Protein AF-A0A924JSY4-F1 (afdb_monomer_lite)

Foldseek 3Di:
DVVVVVVCCVVPFDPCVLVVLLVLLLVCLPVVPRVSVVVLVVQCVVCVVPVPDPNVSSVVSSVVSNVVNPVVVVVVVVVVDPPD

pLDDT: mean 85.41, std 11.95, range [56.75, 97.25]

Secondary structure (DSSP, 8-state):
-HHHHHHHHHHHTSTHHHHHHHHHHHHHHHHS-S-HHHHHHHHHHHHHHHS-S-HHHHHHHHHHHHHHHHHHHHHHHHHH----

Sequence (84 aa):
MDDILHWIDL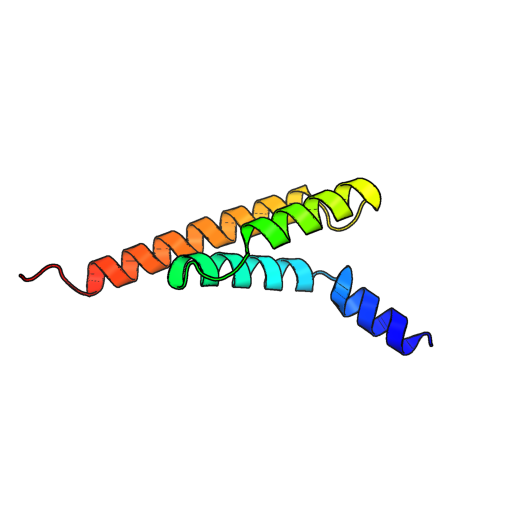AGAGPWLYLVVFGLVIADAFVVVLPSETVVVALGSLAFSTGSPSIGVLLAVAAAGAVVGDNACYWIGRRIGTDR

Radius of gyration: 16.1 Å; chains: 1; bounding box: 35×26×56 Å

Structure (mmCIF, N/CA/C/O backbone):
data_AF-A0A924JSY4-F1
#
_entry.id   AF-A0A924JSY4-F1
#
loop_
_atom_site.group_PDB
_atom_site.id
_atom_site.type_symbol
_atom_site.label_atom_id
_atom_site.label_alt_id
_atom_site.label_comp_id
_atom_site.label_asym_id
_atom_site.label_entity_id
_atom_site.label_seq_id
_atom_site.pdbx_PDB_ins_code
_atom_site.Cartn_x
_atom_site.Cartn_y
_atom_site.Cartn_z
_atom_site.occupancy
_atom_site.B_iso_or_equiv
_atom_site.auth_seq_id
_atom_site.auth_comp_id
_atom_site.auth_asym_id
_atom_site.auth_atom_id
_atom_site.pdbx_PDB_model_num
ATOM 1 N N . MET A 1 1 ? 1.780 -18.193 -26.288 1.00 56.75 1 MET A N 1
ATOM 2 C CA . MET A 1 1 ? 2.783 -17.914 -25.227 1.00 56.75 1 MET A CA 1
ATOM 3 C C . MET A 1 1 ? 2.806 -16.422 -24.916 1.00 56.75 1 MET A C 1
ATOM 5 O O . MET A 1 1 ? 2.980 -16.047 -23.765 1.00 56.75 1 MET A O 1
ATOM 9 N N . ASP A 1 2 ? 2.509 -15.602 -25.921 1.00 64.38 2 ASP A N 1
ATOM 10 C CA . ASP A 1 2 ? 2.427 -14.140 -25.872 1.00 64.38 2 ASP A CA 1
ATOM 11 C C . ASP A 1 2 ? 1.243 -13.642 -25.025 1.00 64.38 2 ASP A C 1
ATOM 13 O O . ASP A 1 2 ? 1.400 -12.690 -24.271 1.00 64.38 2 ASP A O 1
ATOM 17 N N . ASP A 1 3 ? 0.103 -14.350 -25.031 1.00 75.00 3 ASP A N 1
ATOM 18 C CA . ASP A 1 3 ? -1.047 -14.023 -24.168 1.00 75.00 3 ASP A CA 1
ATOM 19 C C . ASP A 1 3 ? -0.720 -14.150 -22.676 1.00 75.00 3 ASP A C 1
ATOM 21 O O . ASP A 1 3 ? -1.111 -13.311 -21.874 1.00 75.00 3 ASP A O 1
ATOM 25 N N . ILE A 1 4 ? 0.030 -15.186 -22.290 1.00 70.25 4 ILE A N 1
ATOM 26 C CA . ILE A 1 4 ? 0.435 -15.400 -20.893 1.00 70.25 4 ILE A CA 1
ATOM 27 C C . ILE A 1 4 ? 1.423 -14.312 -20.464 1.00 70.25 4 ILE A C 1
ATOM 29 O O . ILE A 1 4 ? 1.283 -13.770 -19.374 1.00 70.25 4 ILE A O 1
ATOM 33 N N . LEU A 1 5 ? 2.381 -13.953 -21.325 1.00 66.50 5 LEU A N 1
ATOM 34 C CA . LEU A 1 5 ? 3.304 -12.845 -21.062 1.00 66.50 5 LEU A CA 1
ATOM 35 C C . LEU A 1 5 ? 2.569 -11.500 -20.984 1.00 66.50 5 LEU A C 1
ATOM 37 O O . LEU A 1 5 ? 2.885 -10.696 -20.117 1.00 66.50 5 LEU A O 1
ATOM 41 N N . HIS A 1 6 ? 1.534 -11.291 -21.800 1.00 65.81 6 HIS A N 1
ATOM 42 C CA . HIS A 1 6 ? 0.678 -10.109 -21.731 1.00 65.81 6 HIS A CA 1
ATOM 43 C C . HIS A 1 6 ? -0.110 -10.036 -20.415 1.00 65.81 6 HIS A C 1
ATOM 45 O O . HIS A 1 6 ? -0.143 -8.980 -19.785 1.00 65.81 6 HIS A O 1
ATOM 51 N N . TRP A 1 7 ? -0.688 -11.151 -19.954 1.00 64.62 7 TRP A N 1
ATOM 52 C CA . TRP A 1 7 ? -1.334 -11.220 -18.640 1.00 64.62 7 TRP A CA 1
ATOM 53 C C . TRP A 1 7 ? -0.340 -11.024 -17.494 1.00 64.62 7 TRP A C 1
ATOM 55 O O . TRP A 1 7 ? -0.711 -10.432 -16.489 1.00 64.62 7 TRP A O 1
ATOM 65 N N . ILE A 1 8 ? 0.910 -11.472 -17.639 1.00 60.75 8 ILE A N 1
ATOM 66 C CA . ILE A 1 8 ? 1.976 -11.269 -16.648 1.00 60.75 8 ILE A CA 1
ATOM 67 C C . ILE A 1 8 ? 2.465 -9.816 -16.638 1.00 60.75 8 ILE A C 1
ATOM 69 O O . ILE A 1 8 ? 2.648 -9.272 -15.559 1.00 60.75 8 ILE A O 1
ATOM 73 N N . ASP A 1 9 ? 2.605 -9.140 -17.779 1.00 63.19 9 ASP A N 1
ATOM 74 C CA . ASP A 1 9 ? 2.913 -7.701 -17.817 1.00 63.19 9 ASP A CA 1
ATOM 75 C C . ASP A 1 9 ? 1.766 -6.879 -17.211 1.00 63.19 9 ASP A C 1
ATOM 77 O O . ASP A 1 9 ? 1.979 -5.996 -16.368 1.00 63.19 9 ASP A O 1
ATOM 81 N N . LEU A 1 10 ? 0.526 -7.238 -17.560 1.00 60.53 10 LEU A N 1
ATOM 82 C CA . LEU A 1 10 ? -0.684 -6.673 -16.971 1.00 60.53 10 LEU A CA 1
ATOM 83 C C . LEU A 1 10 ? -0.856 -7.052 -15.493 1.00 60.53 10 LEU A C 1
ATOM 85 O O . LEU A 1 10 ? -1.637 -6.395 -14.827 1.00 60.53 10 LEU A O 1
ATOM 89 N N . ALA A 1 11 ? -0.153 -8.065 -14.979 1.00 60.38 11 ALA A N 1
ATOM 90 C CA . ALA A 1 11 ? -0.193 -8.514 -13.584 1.00 60.38 11 ALA A CA 1
ATOM 91 C C . ALA A 1 11 ? 1.146 -8.340 -12.841 1.00 60.38 11 ALA A C 1
ATOM 93 O O . ALA A 1 11 ? 1.269 -8.771 -11.697 1.00 60.38 11 ALA A O 1
ATOM 94 N N . GLY A 1 12 ? 2.141 -7.675 -13.432 1.00 57.69 12 GLY A N 1
ATOM 95 C CA . GLY A 1 12 ? 3.470 -7.499 -12.833 1.00 57.69 12 GLY A CA 1
ATOM 96 C C . GLY A 1 12 ? 4.034 -6.086 -12.961 1.00 57.69 12 GLY A C 1
ATOM 97 O O . GLY A 1 12 ? 4.717 -5.625 -12.052 1.00 57.69 12 GLY A O 1
ATOM 98 N N . ALA A 1 13 ? 3.709 -5.369 -14.041 1.00 61.28 13 ALA A N 1
ATOM 99 C CA . ALA A 1 13 ? 4.305 -4.064 -14.353 1.00 61.28 13 ALA A CA 1
ATOM 100 C C . ALA A 1 13 ? 3.279 -2.960 -14.675 1.00 61.28 13 ALA A C 1
ATOM 102 O O . ALA A 1 13 ? 3.644 -1.796 -14.840 1.00 61.28 13 ALA A O 1
ATOM 103 N N . GLY A 1 14 ? 1.992 -3.302 -14.772 1.00 71.19 14 GLY A N 1
ATOM 104 C CA . GLY A 1 14 ? 0.934 -2.329 -15.047 1.00 71.19 14 GLY A CA 1
ATOM 105 C C . GLY A 1 14 ? 0.565 -1.414 -13.857 1.00 71.19 14 GLY A C 1
ATOM 106 O O . GLY A 1 14 ? 0.857 -1.728 -12.703 1.00 71.19 14 GLY A O 1
ATOM 107 N N . PRO A 1 15 ? -0.170 -0.308 -14.102 1.00 78.56 15 PRO A N 1
ATOM 108 C CA . PRO A 1 15 ? -0.559 0.673 -13.073 1.00 78.56 15 PRO A CA 1
ATOM 109 C C . PRO A 1 15 ? -1.392 0.100 -11.915 1.00 78.56 15 PRO A C 1
ATOM 111 O O . PRO A 1 15 ? -1.435 0.672 -10.828 1.00 78.56 15 PRO A O 1
ATOM 114 N N . TRP A 1 16 ? -2.062 -1.030 -12.145 1.00 85.06 16 TRP A N 1
ATOM 115 C CA . TRP A 1 16 ? -2.867 -1.754 -11.159 1.00 85.06 16 TRP A CA 1
ATOM 116 C C . TRP A 1 16 ? -2.023 -2.249 -9.966 1.00 85.06 16 TRP A C 1
ATOM 118 O O . TRP A 1 16 ? -2.561 -2.357 -8.867 1.00 85.06 16 TRP A O 1
ATOM 128 N N . LEU A 1 17 ? -0.710 -2.472 -10.142 1.00 88.56 17 LEU A N 1
ATOM 129 C CA . LEU A 1 17 ? 0.198 -2.866 -9.060 1.00 88.56 17 LEU A CA 1
ATOM 130 C C . LEU A 1 17 ? 0.146 -1.853 -7.912 1.00 88.56 17 LEU A C 1
ATOM 132 O O . LEU A 1 17 ? 0.057 -2.225 -6.744 1.00 88.56 17 LEU A O 1
ATOM 136 N N . TYR A 1 18 ? 0.139 -0.562 -8.247 1.00 90.75 18 TYR A N 1
ATOM 137 C CA . TYR A 1 18 ? 0.033 0.508 -7.264 1.00 90.75 18 TYR A CA 1
ATOM 138 C C . TYR A 1 18 ? -1.306 0.465 -6.522 1.00 90.75 18 TYR A C 1
ATOM 140 O O . TYR A 1 18 ? -1.336 0.637 -5.309 1.00 90.75 18 TYR A O 1
ATOM 148 N N . LEU A 1 19 ? -2.409 0.166 -7.213 1.00 91.81 19 LEU A N 1
ATOM 149 C CA . LEU A 1 19 ? -3.718 0.019 -6.568 1.00 91.81 19 LEU A CA 1
ATOM 150 C C . LEU A 1 19 ? -3.745 -1.167 -5.597 1.00 91.81 19 LEU A C 1
ATOM 152 O O . LEU A 1 19 ? -4.324 -1.059 -4.518 1.00 91.81 19 LEU A O 1
ATOM 156 N N . VAL A 1 20 ? -3.092 -2.275 -5.953 1.00 91.88 20 VAL A N 1
ATOM 157 C CA . VAL A 1 20 ? -2.970 -3.442 -5.071 1.00 91.88 20 VAL A CA 1
ATOM 158 C C . VAL A 1 20 ? -2.129 -3.111 -3.845 1.00 91.88 20 VAL A C 1
ATOM 160 O O . VAL A 1 20 ? -2.564 -3.402 -2.736 1.00 91.88 20 VAL A O 1
ATOM 163 N N . VAL A 1 21 ? -0.977 -2.454 -4.014 1.00 94.25 21 VAL A N 1
ATOM 164 C CA . VAL A 1 21 ? -0.146 -1.999 -2.885 1.00 94.25 21 VAL A CA 1
ATOM 165 C C . VAL A 1 21 ? -0.936 -1.052 -1.983 1.00 94.25 21 VAL A C 1
ATOM 167 O O . VAL A 1 21 ? -0.948 -1.237 -0.771 1.00 94.25 21 VAL A O 1
ATOM 170 N N . PHE A 1 22 ? -1.652 -0.086 -2.559 1.00 94.62 22 PHE A N 1
ATOM 171 C CA . PHE A 1 22 ? -2.499 0.841 -1.812 1.00 94.62 22 PHE A CA 1
ATOM 172 C C . PHE A 1 22 ? -3.550 0.111 -0.969 1.00 94.62 22 PHE A C 1
ATOM 174 O O . PHE A 1 22 ? -3.668 0.354 0.231 1.00 94.62 22 PHE A O 1
ATOM 181 N N . GLY A 1 23 ? -4.292 -0.813 -1.587 1.00 94.12 23 GLY A N 1
ATOM 182 C CA . GLY A 1 23 ? -5.315 -1.600 -0.905 1.00 94.12 23 GLY A CA 1
ATOM 183 C C . GLY A 1 23 ? -4.734 -2.516 0.170 1.00 94.12 23 GLY A C 1
ATOM 184 O O . GLY A 1 23 ? -5.307 -2.620 1.251 1.00 94.12 23 GLY A O 1
ATOM 185 N N . LEU A 1 24 ? -3.580 -3.133 -0.098 1.00 94.50 24 LEU A N 1
ATOM 186 C CA . LEU A 1 24 ? -2.879 -3.995 0.850 1.00 94.50 24 LEU A CA 1
ATOM 187 C C . LEU A 1 24 ? -2.436 -3.214 2.092 1.00 94.50 24 LEU A C 1
ATOM 189 O O . LEU A 1 24 ? -2.672 -3.680 3.200 1.00 94.50 24 LEU A O 1
ATOM 193 N N . VAL A 1 25 ? -1.845 -2.028 1.912 1.00 95.19 25 VAL A N 1
ATOM 194 C CA . VAL A 1 25 ? -1.401 -1.173 3.026 1.00 95.19 25 VAL A CA 1
ATOM 195 C C . VAL A 1 25 ? -2.591 -0.674 3.849 1.00 95.19 25 VAL A C 1
ATOM 197 O O . VAL A 1 25 ? -2.540 -0.704 5.074 1.00 95.19 25 VAL A O 1
ATOM 200 N N . ILE A 1 26 ? -3.694 -0.275 3.203 1.00 95.06 26 ILE A N 1
ATOM 201 C CA . ILE A 1 26 ? -4.922 0.094 3.924 1.00 95.06 26 ILE A CA 1
ATOM 202 C C . ILE A 1 26 ? -5.444 -1.086 4.737 1.00 95.06 26 ILE A C 1
ATOM 204 O O . ILE A 1 26 ? -5.791 -0.920 5.900 1.00 95.06 26 ILE A O 1
ATOM 208 N N . ALA A 1 27 ? -5.527 -2.269 4.129 1.00 93.12 27 ALA A N 1
ATOM 209 C CA . ALA A 1 27 ? -6.038 -3.450 4.803 1.00 93.12 27 ALA A CA 1
ATOM 210 C C . ALA A 1 27 ? -5.146 -3.848 5.990 1.00 93.12 27 ALA A C 1
ATOM 212 O O . ALA A 1 27 ? -5.668 -4.218 7.040 1.00 93.12 27 ALA A O 1
ATOM 213 N N . ASP A 1 28 ? -3.825 -3.714 5.865 1.00 91.56 28 ASP A N 1
ATOM 214 C CA . ASP A 1 28 ? -2.880 -4.006 6.943 1.00 91.56 28 ASP A CA 1
ATOM 215 C C . ASP A 1 28 ? -3.103 -3.124 8.181 1.00 91.56 28 ASP A C 1
ATOM 217 O O . ASP A 1 28 ? -3.062 -3.622 9.304 1.00 91.56 28 ASP A O 1
ATOM 221 N N . ALA A 1 29 ? -3.507 -1.861 7.994 1.00 89.56 29 ALA A N 1
ATOM 222 C CA . ALA A 1 29 ? -3.890 -0.981 9.103 1.00 89.56 29 ALA A CA 1
ATOM 223 C C . ALA A 1 29 ? -5.076 -1.521 9.935 1.00 89.56 29 ALA A C 1
ATOM 225 O O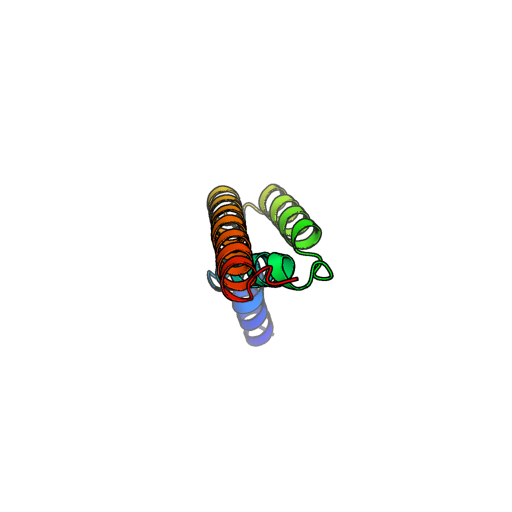 . ALA A 1 29 ? -5.212 -1.173 11.109 1.00 89.56 29 ALA A O 1
ATOM 226 N N . PHE A 1 30 ? -5.929 -2.376 9.354 1.00 88.31 30 PHE A N 1
ATOM 227 C CA . PHE A 1 30 ? -7.060 -3.000 10.052 1.00 88.31 30 PHE A CA 1
ATOM 228 C C . PHE A 1 30 ? -6.736 -4.374 10.632 1.00 88.31 30 PHE A C 1
ATOM 230 O O . PHE A 1 30 ? -7.184 -4.688 11.734 1.00 88.31 30 PHE A O 1
ATOM 237 N N . VAL A 1 31 ? -6.041 -5.223 9.867 1.00 86.38 31 VAL A N 1
ATOM 238 C CA . VAL A 1 31 ? -5.863 -6.641 10.218 1.00 86.38 31 VAL A CA 1
ATOM 239 C C . VAL A 1 31 ? -4.464 -7.004 10.701 1.00 86.38 31 VAL A C 1
ATOM 241 O O . VAL A 1 31 ? -4.349 -8.086 11.263 1.00 86.38 31 VAL A O 1
ATOM 244 N N . VAL A 1 32 ? -3.433 -6.161 10.536 1.00 81.38 32 VAL A N 1
ATOM 245 C CA . VAL A 1 32 ? -2.013 -6.336 10.960 1.00 81.38 32 VAL A CA 1
ATOM 246 C C . VAL A 1 32 ? -1.321 -7.629 10.465 1.00 81.38 32 VAL A C 1
ATOM 248 O O . VAL A 1 32 ? -0.113 -7.805 10.569 1.00 81.38 32 VAL A O 1
ATOM 251 N N . VAL A 1 33 ? -2.078 -8.579 9.922 1.00 87.25 33 VAL A N 1
ATOM 252 C CA . VAL A 1 33 ? -1.631 -9.897 9.461 1.00 87.25 33 VAL A CA 1
ATOM 253 C C . VAL A 1 33 ? -1.124 -9.833 8.018 1.00 87.25 33 VAL A C 1
ATOM 255 O O . VAL A 1 33 ? -0.485 -10.773 7.543 1.00 87.25 33 VAL A O 1
ATOM 258 N N . LEU A 1 34 ? -1.416 -8.753 7.289 1.00 88.81 34 LEU A N 1
ATOM 259 C CA . LEU A 1 34 ? -1.060 -8.659 5.882 1.00 88.81 34 LEU A CA 1
ATOM 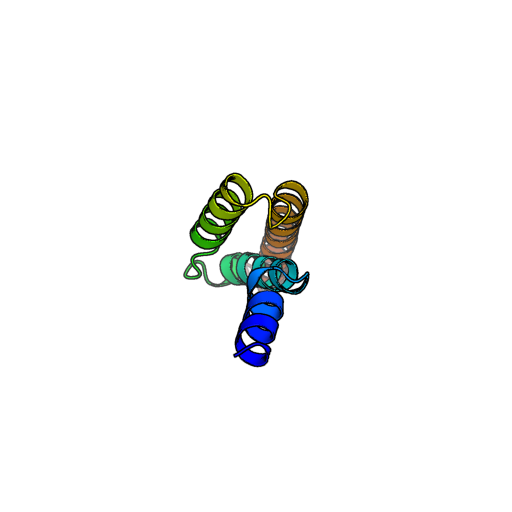260 C C . LEU A 1 34 ? 0.415 -8.259 5.753 1.00 88.81 34 LEU A C 1
ATOM 262 O O . LEU A 1 34 ? 0.844 -7.284 6.351 1.00 88.81 34 LEU A O 1
ATOM 266 N N . PRO A 1 35 ? 1.223 -8.959 4.941 1.00 90.25 35 PRO A N 1
ATOM 267 C CA . PRO A 1 35 ? 2.653 -8.677 4.822 1.00 90.25 35 PRO A CA 1
ATOM 268 C C . PRO A 1 35 ? 2.922 -7.462 3.912 1.00 90.25 35 PRO A C 1
ATOM 270 O O . PRO A 1 35 ? 3.663 -7.562 2.931 1.00 90.25 35 PRO A O 1
ATOM 273 N N . SER A 1 36 ? 2.303 -6.312 4.200 1.00 90.94 36 SER A N 1
ATOM 274 C CA . SER A 1 36 ? 2.364 -5.116 3.354 1.00 90.94 36 SER A CA 1
ATOM 275 C C . SER A 1 36 ? 3.792 -4.570 3.235 1.00 90.94 36 SER A C 1
ATOM 277 O O . SER A 1 36 ? 4.262 -4.299 2.129 1.00 90.94 36 SER A O 1
ATOM 279 N N . GLU A 1 37 ? 4.533 -4.537 4.345 1.00 91.75 37 GLU A N 1
ATOM 280 C CA . GLU A 1 37 ? 5.928 -4.094 4.391 1.00 91.75 37 GLU A CA 1
ATOM 281 C C . GLU A 1 37 ? 6.844 -5.003 3.561 1.00 91.75 37 GLU A C 1
ATOM 283 O O . GLU A 1 37 ? 7.647 -4.525 2.760 1.00 91.75 37 GLU A O 1
ATOM 288 N N . THR A 1 38 ? 6.665 -6.325 3.666 1.00 93.88 38 THR A N 1
ATOM 289 C CA . THR A 1 38 ? 7.441 -7.291 2.870 1.00 93.88 38 THR A CA 1
ATOM 290 C C . THR A 1 38 ? 7.185 -7.116 1.374 1.00 93.88 38 THR A C 1
ATOM 292 O O . THR A 1 38 ? 8.128 -7.154 0.584 1.00 93.88 38 THR A O 1
ATOM 295 N N . VAL A 1 39 ? 5.931 -6.879 0.972 1.00 92.94 39 VAL A N 1
ATOM 296 C CA . VAL A 1 39 ? 5.573 -6.641 -0.435 1.00 92.94 39 VAL A CA 1
ATOM 297 C C . VAL A 1 39 ? 6.197 -5.345 -0.952 1.00 92.94 39 VAL A C 1
ATOM 299 O O . VAL A 1 39 ? 6.796 -5.350 -2.026 1.00 92.94 39 VAL A O 1
ATOM 302 N N . VAL A 1 40 ? 6.122 -4.246 -0.195 1.00 93.62 40 VAL A N 1
ATOM 303 C CA . VAL A 1 40 ? 6.723 -2.963 -0.599 1.00 93.62 40 VAL A CA 1
ATOM 304 C C . VAL A 1 40 ? 8.247 -3.074 -0.709 1.00 93.62 40 VAL A C 1
ATOM 306 O O . VAL A 1 40 ? 8.819 -2.586 -1.684 1.00 93.62 40 VAL A O 1
ATOM 309 N N . VAL A 1 41 ? 8.909 -3.766 0.224 1.00 94.88 41 VAL A N 1
ATOM 310 C CA . VAL A 1 41 ? 10.363 -4.003 0.177 1.00 94.88 41 VAL A CA 1
ATOM 311 C C . VAL A 1 41 ? 10.750 -4.874 -1.020 1.00 94.88 41 VAL A C 1
ATOM 313 O O . VAL A 1 41 ? 11.698 -4.544 -1.736 1.00 94.88 41 VAL A O 1
ATOM 316 N N . ALA A 1 42 ? 10.006 -5.951 -1.289 1.00 93.81 42 ALA A N 1
ATOM 317 C CA . ALA A 1 42 ? 10.251 -6.817 -2.440 1.00 93.81 42 ALA A CA 1
ATOM 318 C C . ALA A 1 42 ? 10.087 -6.057 -3.767 1.00 93.81 42 ALA A C 1
ATOM 320 O O . ALA A 1 42 ? 10.948 -6.145 -4.643 1.00 93.81 42 ALA A O 1
ATOM 321 N N . LEU A 1 43 ? 9.028 -5.251 -3.894 1.00 92.00 43 LEU A N 1
ATOM 322 C CA . LEU A 1 43 ? 8.796 -4.412 -5.071 1.00 92.00 43 LEU A CA 1
ATOM 323 C C . LEU A 1 43 ? 9.842 -3.300 -5.207 1.00 92.00 43 LEU A C 1
ATOM 325 O O . LEU A 1 43 ? 10.251 -2.997 -6.322 1.00 92.00 43 LEU A O 1
ATOM 329 N N . GLY A 1 44 ? 10.322 -2.727 -4.101 1.00 93.12 44 GLY A N 1
ATOM 330 C CA . GLY A 1 44 ? 11.432 -1.772 -4.107 1.00 93.12 44 GLY A CA 1
ATOM 331 C C . GLY A 1 44 ? 12.749 -2.402 -4.575 1.00 93.12 44 GLY A C 1
ATOM 332 O O . GLY A 1 44 ? 13.478 -1.804 -5.366 1.00 93.12 44 GLY A O 1
ATOM 333 N N . SER A 1 45 ? 13.032 -3.637 -4.153 1.00 94.69 45 SER A N 1
ATOM 334 C CA . SER A 1 45 ? 14.188 -4.408 -4.629 1.00 94.69 45 SER A CA 1
ATOM 335 C C . SER A 1 45 ? 14.078 -4.752 -6.123 1.00 94.69 45 SER A C 1
ATOM 337 O O . SER A 1 45 ? 15.053 -4.628 -6.872 1.00 94.69 45 SER A O 1
ATOM 339 N N . LEU A 1 46 ? 12.877 -5.114 -6.586 1.00 90.44 46 LEU A N 1
ATOM 340 C CA . LEU A 1 46 ? 12.603 -5.362 -8.001 1.00 90.44 46 LEU A CA 1
ATOM 341 C C . LEU A 1 46 ? 12.748 -4.084 -8.842 1.00 90.44 46 LEU A C 1
ATOM 343 O O . LEU A 1 46 ? 13.405 -4.105 -9.883 1.00 90.44 46 LEU A O 1
ATOM 347 N N . ALA A 1 47 ? 12.219 -2.962 -8.350 1.00 90.56 47 ALA A N 1
ATOM 348 C CA . ALA A 1 47 ? 12.358 -1.643 -8.959 1.00 90.56 47 ALA A CA 1
ATOM 349 C C . ALA A 1 47 ? 13.823 -1.233 -9.121 1.00 90.56 47 ALA A C 1
ATOM 351 O O . ALA A 1 47 ? 14.206 -0.696 -10.158 1.00 90.56 47 ALA A O 1
ATOM 352 N N . PHE A 1 48 ? 14.658 -1.525 -8.122 1.00 91.12 48 PHE A N 1
ATOM 353 C CA . PHE A 1 48 ? 16.089 -1.242 -8.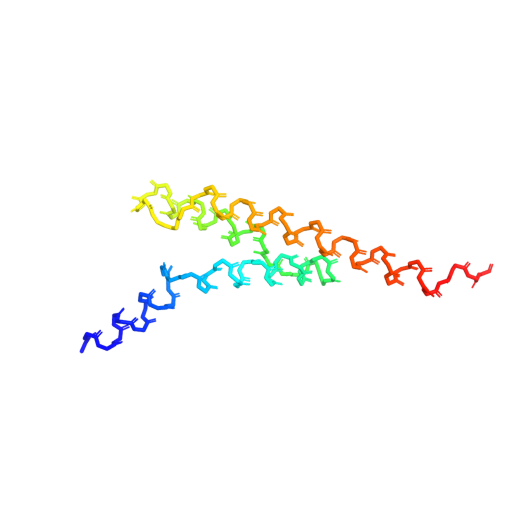183 1.00 91.12 48 PHE A CA 1
ATOM 354 C C . PHE A 1 48 ? 16.816 -2.084 -9.243 1.00 91.12 48 PHE A C 1
ATOM 356 O O . PHE A 1 48 ? 17.704 -1.575 -9.922 1.00 91.12 48 PHE A O 1
ATOM 363 N N . SER A 1 49 ? 16.446 -3.358 -9.403 1.00 89.75 49 SER A N 1
ATOM 364 C CA . SER A 1 49 ? 17.127 -4.271 -10.335 1.00 89.75 49 SER A CA 1
ATOM 365 C C . SER A 1 49 ? 16.647 -4.161 -11.785 1.00 89.75 49 SER A C 1
ATOM 367 O O . SER A 1 49 ? 17.442 -4.350 -12.702 1.00 89.75 49 SER A O 1
ATOM 369 N N . THR A 1 50 ? 15.371 -3.844 -12.010 1.00 85.69 50 THR A N 1
ATOM 370 C CA . THR A 1 50 ? 14.757 -3.829 -13.353 1.00 85.69 50 THR A CA 1
ATOM 371 C C . THR A 1 50 ? 14.378 -2.430 -13.845 1.00 85.69 50 THR A C 1
ATOM 373 O O . THR A 1 50 ? 14.031 -2.262 -15.012 1.00 85.69 50 THR A O 1
ATOM 376 N N . GLY A 1 51 ? 14.431 -1.414 -12.975 1.00 84.12 51 GLY A N 1
ATOM 377 C CA . GLY A 1 51 ? 13.957 -0.057 -13.266 1.00 84.12 51 GLY A CA 1
ATOM 378 C C . GLY A 1 51 ? 12.430 0.101 -13.221 1.00 84.12 51 GLY A C 1
ATOM 379 O O . GLY A 1 51 ? 11.929 1.202 -13.447 1.00 84.12 51 GLY A O 1
ATOM 380 N N . SER A 1 52 ? 11.689 -0.970 -12.920 1.00 82.69 52 SER A N 1
ATOM 381 C CA . SER A 1 52 ? 10.228 -0.994 -12.810 1.00 82.69 52 SER A CA 1
ATOM 382 C C . SER A 1 52 ? 9.799 -1.858 -11.613 1.00 82.69 52 SER A C 1
ATOM 384 O O . SER A 1 52 ? 10.402 -2.903 -11.382 1.00 82.69 52 SER A O 1
ATOM 386 N N . PRO A 1 53 ? 8.776 -1.488 -10.825 1.00 85.50 53 PRO A N 1
ATOM 387 C CA . PRO A 1 53 ? 7.945 -0.283 -10.910 1.00 85.50 53 PRO A CA 1
ATOM 388 C C . PRO A 1 53 ? 8.688 0.998 -10.490 1.00 85.50 53 PRO A C 1
ATOM 390 O O . PRO A 1 53 ? 9.721 0.948 -9.833 1.00 85.50 53 PRO A O 1
ATOM 393 N N . SER A 1 54 ? 8.148 2.179 -10.816 1.00 89.81 54 SER A N 1
ATOM 394 C CA . SER A 1 54 ? 8.702 3.451 -10.321 1.00 89.81 54 SER A CA 1
ATOM 395 C C . SER A 1 54 ? 8.693 3.492 -8.792 1.00 89.81 54 SER A C 1
ATOM 397 O O . SER A 1 54 ? 7.624 3.485 -8.175 1.00 89.81 54 SER A O 1
ATOM 399 N N . ILE A 1 55 ? 9.885 3.575 -8.192 1.00 91.62 55 ILE A N 1
ATOM 400 C CA . ILE A 1 55 ? 10.061 3.569 -6.735 1.00 91.62 55 ILE A CA 1
ATOM 401 C C . ILE A 1 55 ? 9.412 4.791 -6.076 1.00 91.62 55 ILE A C 1
ATOM 403 O O . ILE A 1 55 ? 8.807 4.672 -5.017 1.00 91.62 55 ILE A O 1
ATOM 407 N N . GLY A 1 56 ? 9.464 5.957 -6.731 1.00 93.62 56 GLY A N 1
ATOM 408 C CA . GLY A 1 56 ? 8.844 7.178 -6.216 1.00 93.62 56 GLY A CA 1
ATOM 409 C C . GLY A 1 56 ? 7.323 7.057 -6.134 1.00 93.62 56 GLY A C 1
ATOM 410 O O . GLY A 1 56 ? 6.728 7.425 -5.124 1.00 93.62 56 GLY A O 1
ATOM 411 N N . VAL A 1 57 ? 6.698 6.475 -7.165 1.00 93.44 57 VAL A N 1
ATOM 412 C CA . VAL A 1 57 ? 5.248 6.221 -7.174 1.00 93.44 57 VAL A CA 1
ATOM 413 C C . VAL A 1 57 ? 4.891 5.148 -6.150 1.00 93.44 57 VAL A C 1
ATOM 415 O O . VAL A 1 57 ? 3.940 5.330 -5.398 1.00 93.44 57 VAL A O 1
ATOM 418 N N . LEU A 1 58 ? 5.677 4.069 -6.064 1.00 93.06 58 LEU A N 1
ATOM 419 C CA . LEU A 1 58 ? 5.472 2.998 -5.089 1.00 93.06 58 LEU A CA 1
ATOM 420 C C . LEU A 1 58 ? 5.463 3.539 -3.651 1.00 93.06 58 LEU A C 1
ATOM 422 O O . LEU A 1 58 ? 4.534 3.259 -2.897 1.00 93.06 58 LEU A O 1
ATOM 426 N N . LEU A 1 59 ? 6.461 4.353 -3.297 1.00 94.81 59 LEU A N 1
ATOM 427 C CA . LEU A 1 59 ? 6.574 4.959 -1.970 1.00 94.81 59 LEU A CA 1
ATOM 428 C C . LEU A 1 59 ? 5.443 5.952 -1.691 1.00 94.81 59 LEU A C 1
ATOM 430 O O . LEU A 1 59 ? 4.861 5.917 -0.610 1.00 94.81 59 LEU A O 1
ATOM 434 N N . ALA A 1 60 ? 5.097 6.807 -2.658 1.00 96.56 60 ALA A N 1
ATOM 435 C CA . ALA A 1 60 ? 3.995 7.756 -2.507 1.00 96.56 60 ALA A CA 1
ATOM 436 C C . ALA A 1 60 ? 2.656 7.042 -2.270 1.00 96.56 60 ALA A C 1
ATOM 438 O O . ALA A 1 60 ? 1.866 7.453 -1.422 1.00 96.56 60 ALA A O 1
ATOM 439 N N . VAL A 1 61 ? 2.422 5.946 -2.990 1.00 95.44 61 VAL A N 1
ATOM 440 C CA . VAL A 1 61 ? 1.211 5.134 -2.877 1.00 95.44 61 VAL A CA 1
ATOM 441 C C . VAL A 1 61 ? 1.157 4.388 -1.545 1.00 95.44 61 VAL A C 1
ATOM 443 O O . VAL A 1 61 ? 0.119 4.413 -0.889 1.00 95.44 61 VAL A O 1
ATOM 446 N N . ALA A 1 62 ? 2.263 3.779 -1.110 1.00 95.00 62 ALA A N 1
ATOM 447 C CA . ALA A 1 62 ? 2.336 3.126 0.196 1.00 95.00 62 ALA A CA 1
ATOM 448 C C . ALA A 1 62 ? 2.100 4.130 1.339 1.00 95.00 62 ALA A C 1
ATOM 450 O O . ALA A 1 62 ? 1.277 3.883 2.217 1.00 95.00 62 ALA A O 1
A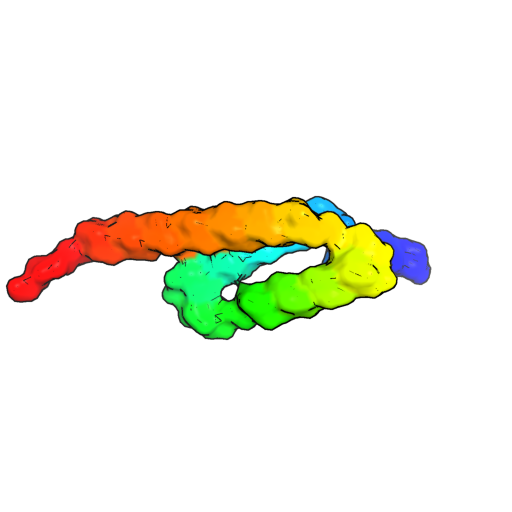TOM 451 N N . ALA A 1 63 ? 2.742 5.302 1.288 1.00 96.25 63 ALA A N 1
ATOM 452 C CA . ALA A 1 63 ? 2.553 6.357 2.282 1.00 96.25 63 ALA A CA 1
ATOM 453 C C . ALA A 1 63 ? 1.105 6.871 2.314 1.00 96.25 63 ALA A C 1
ATOM 455 O O . ALA A 1 63 ? 0.521 7.018 3.387 1.00 96.25 63 ALA A O 1
ATOM 456 N N . ALA A 1 64 ? 0.499 7.105 1.146 1.00 97.25 64 ALA A N 1
ATOM 457 C CA . ALA A 1 64 ? -0.903 7.501 1.057 1.00 97.25 64 ALA A CA 1
ATOM 458 C C . ALA A 1 64 ? -1.837 6.422 1.626 1.00 97.25 64 ALA A C 1
ATOM 460 O O . ALA A 1 64 ? -2.771 6.752 2.354 1.00 97.25 64 ALA A O 1
ATOM 461 N N . GLY A 1 65 ? -1.570 5.145 1.332 1.00 95.31 65 GLY A N 1
ATOM 462 C CA . GLY A 1 65 ? -2.321 4.015 1.876 1.00 95.31 65 GLY A CA 1
ATOM 463 C C . GLY A 1 65 ? -2.271 3.973 3.401 1.00 95.31 65 GLY A C 1
ATOM 464 O O . GLY A 1 65 ? -3.319 3.864 4.031 1.00 95.31 65 GLY A O 1
ATOM 465 N N . ALA A 1 66 ? -1.087 4.151 3.993 1.00 94.75 66 ALA A N 1
ATOM 466 C CA . ALA A 1 66 ? -0.908 4.165 5.445 1.00 94.75 66 ALA A CA 1
ATOM 467 C C . ALA A 1 66 ? -1.680 5.321 6.100 1.00 94.75 66 ALA A C 1
ATOM 469 O O . ALA A 1 66 ? -2.478 5.102 7.006 1.00 94.75 66 ALA A O 1
ATOM 470 N N . VAL A 1 67 ? -1.544 6.542 5.568 1.00 96.75 67 VAL A N 1
ATOM 471 C CA . VAL A 1 67 ? -2.280 7.716 6.069 1.00 96.75 67 VAL A CA 1
ATOM 472 C C . VAL A 1 67 ? -3.793 7.505 5.988 1.00 96.75 67 VAL A C 1
ATOM 474 O O . VAL A 1 67 ? -4.525 7.893 6.900 1.00 96.75 67 VAL A O 1
ATOM 477 N N . VAL A 1 68 ? -4.292 6.911 4.902 1.00 97.06 68 VAL A N 1
ATOM 478 C CA . VAL A 1 68 ? -5.723 6.622 4.747 1.00 97.06 68 VAL A CA 1
ATOM 479 C C . VAL A 1 68 ? -6.176 5.534 5.722 1.00 97.06 68 VAL A C 1
ATOM 481 O O . VAL A 1 68 ? -7.201 5.718 6.379 1.00 97.06 68 VAL A O 1
ATOM 484 N N . GLY A 1 69 ? -5.420 4.440 5.840 1.00 94.44 69 GLY A N 1
ATOM 485 C CA . GLY A 1 69 ? -5.705 3.327 6.745 1.00 94.44 69 GLY A CA 1
ATOM 486 C C . GLY A 1 69 ? -5.760 3.771 8.205 1.00 94.44 69 GLY A C 1
ATOM 487 O O . GLY A 1 69 ? -6.779 3.575 8.866 1.00 94.44 69 GLY A O 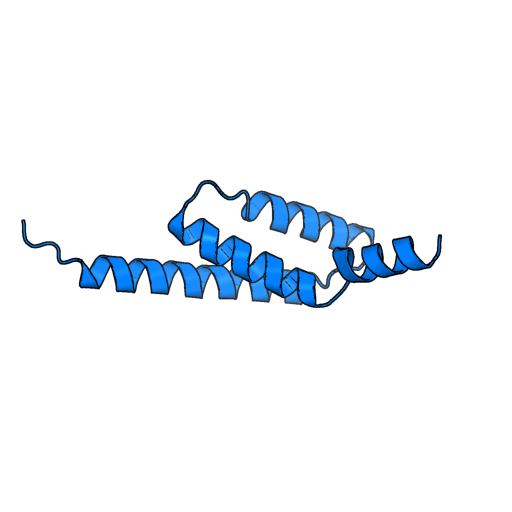1
ATOM 488 N N . ASP A 1 70 ? -4.732 4.477 8.675 1.00 94.31 70 ASP A N 1
ATOM 489 C CA . ASP A 1 70 ? -4.643 4.966 10.055 1.00 94.31 70 ASP A CA 1
ATOM 490 C C . ASP A 1 70 ? -5.767 5.947 10.390 1.00 94.31 70 ASP A C 1
ATOM 492 O O . ASP A 1 70 ? -6.401 5.849 11.444 1.00 94.31 70 ASP A O 1
ATOM 496 N N . ASN A 1 71 ? -6.072 6.873 9.473 1.00 95.94 71 ASN A N 1
ATOM 497 C CA . ASN A 1 71 ? -7.194 7.787 9.653 1.00 95.94 71 ASN A CA 1
ATOM 498 C C . ASN A 1 71 ? -8.520 7.024 9.718 1.00 95.94 71 ASN A C 1
ATOM 500 O O . ASN A 1 71 ? -9.353 7.329 10.571 1.00 95.94 71 ASN A O 1
ATOM 504 N N . ALA A 1 72 ? -8.734 6.030 8.854 1.00 92.81 72 ALA A N 1
ATOM 505 C CA . ALA A 1 72 ? -9.947 5.223 8.879 1.00 92.81 72 ALA A CA 1
ATOM 506 C C . ALA A 1 72 ? -10.075 4.438 10.198 1.00 92.81 72 ALA A C 1
ATOM 508 O O . ALA A 1 72 ? -11.129 4.497 10.835 1.00 92.81 72 ALA A O 1
ATOM 509 N N . CYS A 1 73 ? -8.997 3.799 10.663 1.00 91.25 73 CYS A N 1
ATOM 510 C CA . CYS A 1 73 ? -8.935 3.136 11.966 1.00 91.25 73 CYS A CA 1
ATOM 511 C C . CYS A 1 73 ? -9.233 4.104 13.117 1.00 91.25 73 CYS A C 1
ATOM 513 O O . CYS A 1 73 ? -10.058 3.797 13.980 1.00 91.25 73 CYS A O 1
ATOM 515 N N . TYR A 1 74 ? -8.646 5.304 13.099 1.00 90.56 74 TYR A N 1
ATOM 516 C CA . TYR A 1 74 ? -8.928 6.349 14.081 1.00 90.56 74 TYR A CA 1
ATOM 517 C C . TYR A 1 74 ? -10.406 6.755 14.078 1.00 90.56 74 TYR A C 1
ATOM 519 O O . TYR A 1 74 ? -11.033 6.825 15.134 1.00 90.56 74 TYR A O 1
ATOM 527 N N . TRP A 1 75 ? -10.991 7.000 12.903 1.00 91.44 75 TRP A N 1
ATOM 528 C CA . TRP A 1 75 ? -12.396 7.387 12.778 1.00 91.44 75 TRP A CA 1
ATOM 529 C C . TRP A 1 75 ? -13.346 6.296 13.277 1.00 91.44 75 TRP A C 1
ATOM 531 O O . TRP A 1 75 ? -14.330 6.617 13.948 1.00 91.44 75 TRP A O 1
ATOM 541 N N . ILE A 1 76 ? -13.053 5.025 12.988 1.00 88.56 76 ILE A N 1
ATOM 542 C CA . ILE A 1 76 ? -13.831 3.887 13.490 1.00 88.56 76 ILE A CA 1
ATOM 543 C C . ILE A 1 76 ? -13.691 3.784 15.011 1.00 88.56 76 ILE A C 1
ATOM 545 O O . ILE A 1 76 ? -14.702 3.782 15.713 1.00 88.56 76 ILE A O 1
ATOM 549 N N . GLY A 1 77 ? -12.460 3.786 15.531 1.00 87.44 77 GLY A N 1
ATOM 550 C CA . GLY A 1 77 ? -12.195 3.717 16.969 1.00 87.44 77 GLY A CA 1
ATOM 551 C C . GLY A 1 77 ? -12.837 4.871 17.743 1.00 87.44 77 GLY A C 1
ATOM 552 O O . GLY A 1 77 ? -13.439 4.658 18.793 1.00 87.44 77 GLY A O 1
ATOM 553 N N . ARG A 1 78 ? -12.810 6.086 17.184 1.00 86.81 78 ARG A N 1
ATOM 554 C CA . ARG A 1 78 ? -13.454 7.271 17.765 1.00 86.81 78 ARG A CA 1
ATOM 555 C C . ARG A 1 78 ? -14.977 7.151 17.830 1.00 86.81 78 ARG A C 1
ATOM 557 O O . ARG A 1 78 ? -15.575 7.681 18.762 1.00 86.81 78 ARG A O 1
ATOM 564 N N . ARG A 1 79 ? -15.619 6.504 16.850 1.00 83.25 79 ARG A N 1
ATOM 565 C CA . ARG A 1 79 ? -17.085 6.351 16.814 1.00 83.25 79 ARG A CA 1
ATOM 566 C C . ARG A 1 79 ? -17.609 5.251 17.726 1.00 83.25 79 ARG A C 1
ATOM 568 O O . ARG A 1 79 ? -18.760 5.339 18.134 1.00 83.25 79 ARG A O 1
ATOM 575 N N . ILE A 1 80 ? -16.797 4.241 18.028 1.00 81.31 80 ILE A N 1
ATOM 576 C CA . ILE A 1 80 ? -17.226 3.110 18.863 1.00 81.31 80 ILE A CA 1
ATOM 577 C C . ILE A 1 80 ? -17.430 3.529 20.331 1.00 81.31 80 ILE A C 1
ATOM 579 O O . ILE A 1 80 ? -18.187 2.870 21.030 1.00 81.31 80 ILE A O 1
ATOM 583 N N . GLY A 1 81 ? -16.886 4.678 20.756 1.00 64.25 81 GLY A N 1
ATOM 584 C CA . GLY A 1 81 ? -17.152 5.263 22.070 1.00 64.25 81 GLY A CA 1
ATOM 585 C C . GLY A 1 81 ? -16.444 4.500 23.190 1.00 64.25 81 GLY A C 1
ATOM 586 O O . GLY A 1 81 ? -16.573 3.291 23.343 1.00 64.25 81 GLY A O 1
ATOM 587 N N . THR A 1 82 ? -15.669 5.209 24.003 1.00 66.69 82 THR A N 1
ATOM 588 C CA . THR A 1 82 ? -15.019 4.647 25.196 1.00 66.69 82 THR A CA 1
ATOM 589 C C . THR A 1 82 ? -15.948 4.663 26.410 1.00 66.69 82 THR A C 1
ATOM 591 O O . THR A 1 82 ? -15.445 4.780 27.523 1.00 66.69 82 THR A O 1
ATOM 594 N N . ASP A 1 83 ? -17.272 4.599 26.217 1.00 64.25 83 ASP A N 1
ATOM 595 C CA . ASP A 1 83 ? -18.230 4.498 27.324 1.00 64.25 83 ASP A CA 1
ATOM 596 C C . ASP A 1 83 ? -17.973 3.174 28.055 1.00 64.25 83 ASP A C 1
ATOM 598 O O . ASP A 1 83 ? -18.361 2.088 27.615 1.00 64.25 83 ASP A O 1
ATOM 602 N N . ARG A 1 84 ? -17.208 3.277 29.137 1.00 59.62 84 ARG A N 1
ATOM 603 C CA . ARG A 1 84 ? -16.905 2.234 30.106 1.00 59.62 84 ARG A CA 1
ATOM 604 C C . ARG A 1 84 ? -17.114 2.828 31.484 1.00 59.62 84 ARG A C 1
ATOM 606 O O . ARG A 1 84 ? -16.639 3.967 31.695 1.00 59.62 84 ARG A O 1
#